Protein AF-A0A382RG30-F1 (afdb_monomer)

Foldseek 3Di:
DDPDPDDDDDPVVVCVVVVVVVVVVVVVVVVVVQVVVPHDPDDCVPPPDDDDDDDDPDDDDVVVVVVVD

InterPro domains:
  IPR022646 Protein-export membrane protein SecD/SecF/SecDF, conserved site [PF07549] (34-59)

Mean predicted aligned error: 9.05 Å

Radius of gyration: 24.82 Å; Cα contacts (8 Å, |Δi|>4): 8; chains: 1; bounding box: 61×30×48 Å

pLDDT: mean 88.42, std 9.72, range [43.34, 98.38]

Structure (mmCIF, N/CA/C/O backbone):
data_AF-A0A382RG30-F1
#
_entry.id   AF-A0A382RG30-F1
#
loop_
_atom_site.group_PDB
_atom_site.id
_atom_site.type_symbol
_atom_site.label_atom_id
_atom_site.label_alt_id
_atom_site.label_comp_id
_atom_site.label_asym_id
_atom_site.label_entity_id
_atom_site.label_seq_id
_atom_site.pdbx_PDB_ins_code
_atom_site.Cartn_x
_atom_site.Cartn_y
_atom_site.Cartn_z
_atom_site.occupancy
_atom_site.B_iso_or_equiv
_atom_site.auth_seq_id
_atom_site.auth_comp_id
_atom_site.auth_asym_id
_atom_site.auth_atom_id
_atom_site.pdbx_PDB_model_num
ATOM 1 N N . MET A 1 1 ? 40.902 -22.917 -13.663 1.00 43.34 1 MET A N 1
ATOM 2 C CA . MET A 1 1 ? 39.461 -22.867 -13.335 1.00 43.34 1 MET A CA 1
ATOM 3 C C . MET A 1 1 ? 38.861 -21.639 -14.003 1.00 43.34 1 MET A C 1
ATOM 5 O O . MET A 1 1 ? 39.243 -20.536 -13.646 1.00 43.34 1 MET A O 1
ATOM 9 N N . GLN A 1 2 ? 37.981 -21.808 -14.990 1.00 65.12 2 GLN A N 1
ATOM 10 C CA . GLN A 1 2 ? 37.154 -20.724 -15.534 1.00 65.12 2 GLN A CA 1
ATOM 11 C C . GLN A 1 2 ? 35.720 -21.248 -15.589 1.00 65.12 2 GLN A C 1
ATOM 13 O O . GLN A 1 2 ? 35.377 -22.041 -16.460 1.00 65.12 2 GLN A O 1
ATOM 18 N N . ILE A 1 3 ? 34.930 -20.888 -14.575 1.00 67.75 3 ILE A N 1
ATOM 19 C CA . ILE A 1 3 ? 33.600 -21.464 -14.311 1.00 67.75 3 ILE A CA 1
ATOM 20 C C . ILE A 1 3 ? 32.522 -20.874 -15.243 1.00 67.75 3 ILE A C 1
ATOM 22 O O . ILE A 1 3 ? 31.481 -21.490 -15.438 1.00 67.75 3 ILE A O 1
ATOM 26 N N . PHE A 1 4 ? 32.790 -19.756 -15.927 1.00 72.38 4 PHE A N 1
ATOM 27 C CA . PHE A 1 4 ? 31.857 -19.160 -16.887 1.00 72.38 4 PHE A CA 1
ATOM 28 C C . PHE A 1 4 ? 32.539 -18.932 -18.238 1.00 72.38 4 PHE A C 1
ATOM 30 O O . PHE A 1 4 ? 33.323 -18.006 -18.408 1.00 72.38 4 PHE A O 1
ATOM 37 N N . LYS A 1 5 ? 32.244 -19.806 -19.209 1.00 66.44 5 LYS A N 1
ATOM 38 C CA . LYS A 1 5 ? 32.770 -19.746 -20.588 1.00 66.44 5 LYS A CA 1
ATOM 39 C C . LYS A 1 5 ? 31.945 -18.840 -21.517 1.00 66.44 5 LYS A C 1
ATOM 41 O O . LYS A 1 5 ? 32.328 -18.629 -22.661 1.00 66.44 5 LYS A O 1
ATOM 46 N N . ARG A 1 6 ? 30.795 -18.344 -21.049 1.00 68.69 6 ARG A N 1
ATOM 47 C CA . ARG A 1 6 ? 29.852 -17.521 -21.815 1.00 68.69 6 ARG A CA 1
ATOM 48 C C . ARG A 1 6 ? 29.382 -16.370 -20.931 1.00 68.69 6 ARG A C 1
ATOM 50 O O . ARG A 1 6 ? 28.737 -16.611 -19.915 1.00 68.69 6 ARG A O 1
ATOM 57 N N . VAL A 1 7 ? 29.731 -15.143 -21.304 1.00 73.50 7 VAL A N 1
ATOM 58 C CA . VAL A 1 7 ? 29.178 -13.935 -20.686 1.00 73.50 7 VAL A CA 1
ATOM 59 C C . VAL A 1 7 ? 27.860 -13.659 -21.396 1.00 73.50 7 VAL A C 1
ATOM 61 O O . VAL A 1 7 ? 27.838 -13.408 -22.597 1.00 73.50 7 VAL A O 1
ATOM 64 N N . THR A 1 8 ? 26.748 -13.821 -20.688 1.00 77.19 8 THR A N 1
ATOM 65 C CA . THR A 1 8 ? 25.420 -13.541 -21.240 1.00 77.19 8 THR A CA 1
ATOM 66 C C . THR A 1 8 ? 25.195 -12.034 -21.209 1.00 77.19 8 THR A C 1
ATOM 68 O O . THR A 1 8 ? 25.065 -11.455 -20.133 1.00 77.19 8 THR A O 1
ATOM 71 N N . GLU A 1 9 ? 25.158 -11.398 -22.376 1.00 79.56 9 GLU A N 1
ATOM 72 C CA . GLU A 1 9 ? 24.892 -9.966 -22.501 1.00 79.56 9 GLU A CA 1
ATOM 73 C C . GLU A 1 9 ? 23.390 -9.736 -22.683 1.00 79.56 9 GLU A C 1
ATOM 75 O O . GLU A 1 9 ? 22.814 -9.998 -23.739 1.00 79.56 9 GLU A O 1
ATOM 80 N N . PHE A 1 10 ? 22.732 -9.277 -21.619 1.00 85.31 10 PHE A N 1
ATOM 81 C CA . PHE A 1 10 ? 21.346 -8.831 -21.677 1.00 85.31 10 PHE A CA 1
ATOM 82 C C . PHE A 1 10 ? 21.309 -7.309 -21.739 1.00 85.31 10 PHE A C 1
ATOM 84 O O . PHE A 1 10 ? 21.767 -6.630 -20.820 1.00 85.31 10 PHE A O 1
ATOM 91 N N . ASP A 1 11 ? 20.698 -6.768 -22.790 1.00 87.94 11 ASP A N 1
ATOM 92 C CA . ASP A 1 11 ? 20.467 -5.331 -22.890 1.00 87.94 11 ASP A CA 1
ATOM 93 C C . ASP A 1 11 ? 19.239 -4.920 -22.062 1.00 87.94 11 ASP A C 1
ATOM 95 O O . ASP A 1 11 ? 18.101 -4.824 -22.536 1.00 87.94 11 ASP A O 1
ATOM 99 N N . PHE A 1 12 ? 19.472 -4.717 -20.767 1.00 87.94 12 PHE A N 1
ATOM 100 C CA . PHE A 1 12 ? 18.473 -4.176 -19.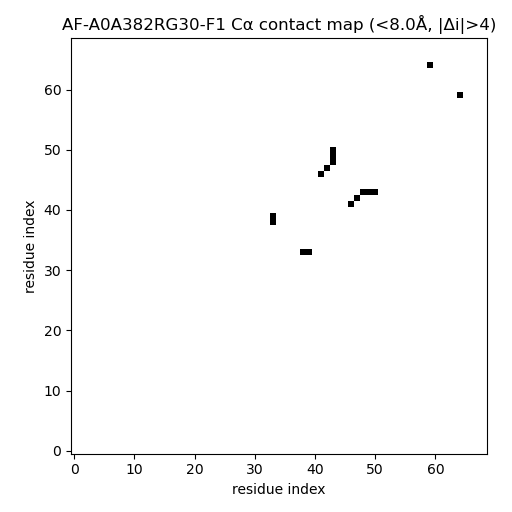849 1.00 87.94 12 PHE A CA 1
ATOM 101 C C . PHE A 1 12 ? 18.154 -2.710 -20.145 1.00 87.94 12 PHE A C 1
ATOM 103 O O . PHE A 1 12 ? 17.053 -2.241 -19.845 1.00 87.94 12 PHE A O 1
ATOM 110 N N . MET A 1 13 ? 19.096 -1.980 -20.741 1.00 92.00 13 MET A N 1
ATOM 111 C CA . MET A 1 13 ? 18.976 -0.542 -20.915 1.00 92.00 13 MET A CA 1
ATOM 112 C C . MET A 1 13 ? 18.029 -0.195 -22.063 1.00 92.00 13 MET A C 1
ATOM 114 O O . MET A 1 13 ? 17.192 0.693 -21.902 1.00 92.00 13 MET A O 1
ATOM 118 N N . ALA A 1 14 ? 18.031 -0.980 -23.141 1.00 89.81 14 ALA A N 1
ATOM 119 C CA . ALA A 1 14 ? 17.023 -0.898 -24.197 1.00 89.81 14 ALA A CA 1
ATOM 120 C C . ALA A 1 14 ? 15.601 -1.195 -23.686 1.00 89.81 14 ALA A C 1
ATOM 122 O O . ALA A 1 14 ? 14.628 -0.592 -24.141 1.00 89.81 14 ALA A O 1
ATOM 123 N N . LYS A 1 15 ? 15.453 -2.094 -22.703 1.00 92.56 15 LYS A N 1
ATOM 124 C CA . LYS A 1 15 ? 14.141 -2.495 -22.157 1.00 92.56 15 LYS A CA 1
ATOM 125 C C . LYS A 1 15 ? 13.626 -1.586 -21.042 1.00 92.56 15 LYS A C 1
ATOM 127 O O . LYS A 1 15 ? 12.445 -1.678 -20.693 1.00 92.56 15 LYS A O 1
ATOM 132 N N . ARG A 1 16 ? 14.463 -0.687 -20.510 1.00 93.94 16 ARG A N 1
ATOM 133 C CA . ARG A 1 16 ? 14.136 0.149 -19.345 1.00 93.94 16 ARG A CA 1
ATOM 134 C C . ARG A 1 16 ? 12.831 0.918 -19.536 1.00 93.94 16 ARG A C 1
ATOM 136 O O . ARG A 1 16 ? 11.978 0.896 -18.667 1.00 93.94 16 ARG A O 1
ATOM 143 N N . THR A 1 17 ? 12.632 1.529 -20.703 1.00 92.50 17 THR A N 1
ATOM 144 C CA . THR A 1 17 ? 11.493 2.422 -20.951 1.00 92.50 17 THR A CA 1
ATOM 145 C C . THR A 1 17 ? 10.183 1.642 -21.014 1.00 92.50 17 THR A C 1
ATOM 147 O O . THR A 1 17 ? 9.146 2.119 -20.558 1.00 92.50 17 THR 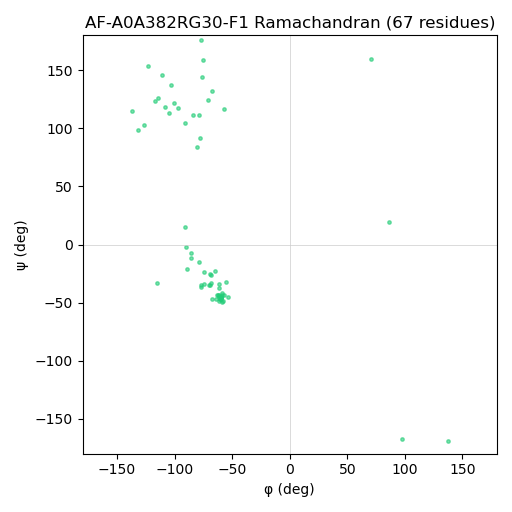A O 1
ATOM 150 N N . MET A 1 18 ? 10.211 0.419 -21.549 1.00 95.12 18 MET A N 1
ATOM 151 C CA . MET A 1 18 ? 9.051 -0.470 -21.528 1.00 95.12 18 MET A CA 1
ATOM 152 C C . MET A 1 18 ? 8.733 -0.920 -20.099 1.00 95.12 18 MET A C 1
ATOM 154 O O . MET A 1 18 ? 7.581 -0.818 -19.684 1.00 95.12 18 MET A O 1
ATOM 158 N N . ALA A 1 19 ? 9.748 -1.349 -19.344 1.00 95.69 19 ALA A N 1
ATOM 159 C CA . ALA A 1 19 ? 9.587 -1.770 -17.955 1.00 95.69 19 ALA A CA 1
ATOM 160 C C . ALA A 1 19 ? 9.067 -0.627 -17.069 1.00 95.69 19 ALA A C 1
ATOM 162 O O . ALA A 1 19 ? 8.102 -0.817 -16.339 1.00 95.69 19 ALA A O 1
ATOM 163 N N . THR A 1 20 ? 9.625 0.582 -17.193 1.00 96.44 20 THR A N 1
ATOM 164 C CA . THR A 1 20 ? 9.173 1.764 -16.447 1.00 96.44 20 THR A CA 1
ATOM 165 C C . THR A 1 20 ? 7.717 2.094 -16.753 1.00 96.44 20 THR A C 1
ATOM 167 O O . THR A 1 20 ? 6.945 2.300 -15.823 1.00 96.44 20 THR A O 1
ATOM 170 N N . ARG A 1 21 ? 7.302 2.094 -18.029 1.00 97.44 21 ARG A N 1
ATOM 171 C CA . ARG A 1 21 ? 5.899 2.360 -18.394 1.00 97.44 21 ARG A CA 1
ATOM 172 C C . ARG A 1 21 ? 4.946 1.319 -17.813 1.00 97.44 21 ARG A C 1
ATOM 174 O O . ARG A 1 21 ? 3.904 1.695 -17.286 1.00 97.44 21 ARG A O 1
ATOM 181 N N . LEU A 1 22 ? 5.310 0.038 -17.881 1.00 97.94 22 LEU A N 1
ATOM 182 C CA . LEU A 1 22 ? 4.513 -1.041 -17.299 1.00 97.94 22 LEU A CA 1
ATOM 183 C C . LEU A 1 22 ? 4.375 -0.871 -15.780 1.00 97.94 22 LEU A C 1
ATOM 185 O O . LEU A 1 22 ? 3.261 -0.901 -15.263 1.00 97.94 22 LEU A O 1
ATOM 189 N N . SER A 1 23 ? 5.484 -0.623 -15.080 1.00 97.69 23 SER A N 1
ATOM 190 C CA . SER A 1 23 ? 5.482 -0.388 -13.634 1.00 97.69 23 SER A CA 1
ATOM 191 C C . SER A 1 23 ? 4.631 0.821 -13.254 1.00 97.69 23 SER A C 1
ATOM 193 O O . SER A 1 23 ? 3.810 0.722 -12.347 1.00 97.69 23 SER A O 1
ATOM 195 N N . CYS A 1 24 ? 4.763 1.942 -13.971 1.00 98.25 24 CYS A N 1
ATOM 196 C CA . CYS A 1 24 ? 3.919 3.117 -13.757 1.00 98.25 24 CYS A CA 1
ATOM 197 C C . CYS A 1 24 ? 2.434 2.792 -13.954 1.00 98.25 24 CYS A C 1
ATOM 199 O O . CYS A 1 24 ? 1.618 3.215 -13.142 1.00 98.25 24 CYS A O 1
ATOM 201 N N . GLY A 1 25 ? 2.081 2.012 -14.980 1.00 98.38 25 GLY A N 1
ATOM 202 C CA . GLY A 1 25 ? 0.704 1.569 -15.205 1.00 98.38 25 GLY A CA 1
ATOM 203 C C . GLY A 1 25 ? 0.146 0.765 -14.029 1.00 98.38 25 GLY A C 1
ATOM 204 O O . GLY A 1 25 ? -0.939 1.067 -13.540 1.00 98.38 25 GLY A O 1
ATOM 205 N N . ILE A 1 26 ? 0.909 -0.204 -13.519 1.00 98.25 26 ILE A N 1
ATOM 206 C CA . ILE A 1 26 ? 0.508 -1.021 -12.361 1.00 98.25 26 ILE A CA 1
ATOM 207 C C . ILE A 1 26 ? 0.350 -0.156 -11.103 1.00 98.25 26 ILE A C 1
ATOM 209 O O . ILE A 1 26 ? -0.638 -0.294 -10.384 1.00 98.25 26 ILE A O 1
ATOM 213 N N . ILE A 1 27 ? 1.286 0.766 -10.855 1.00 98.31 27 ILE A N 1
ATOM 214 C CA . ILE A 1 27 ? 1.216 1.697 -9.720 1.00 98.31 27 ILE A CA 1
ATOM 215 C C . ILE A 1 27 ? -0.047 2.560 -9.811 1.00 98.31 27 ILE A C 1
ATOM 217 O O . ILE A 1 27 ? -0.766 2.690 -8.823 1.00 98.31 27 ILE A O 1
ATOM 221 N N . LEU A 1 28 ? -0.355 3.108 -10.991 1.00 98.31 28 LEU A N 1
ATOM 222 C CA . LEU A 1 28 ? -1.558 3.915 -11.203 1.00 98.31 28 LEU A CA 1
ATOM 223 C C . LEU A 1 28 ? -2.834 3.110 -10.952 1.00 98.31 28 LEU A C 1
ATOM 225 O O . LEU A 1 28 ? -3.723 3.601 -10.263 1.00 98.31 28 LEU A O 1
ATOM 229 N N . ILE A 1 29 ? -2.910 1.870 -11.441 1.00 98.19 29 ILE A N 1
ATOM 230 C CA . ILE A 1 29 ? -4.042 0.973 -11.167 1.00 98.19 29 ILE A CA 1
ATOM 231 C C . ILE A 1 29 ? -4.192 0.739 -9.658 1.00 98.19 29 ILE A C 1
ATOM 233 O O . ILE A 1 29 ? -5.303 0.814 -9.138 1.00 98.19 29 ILE A O 1
ATOM 237 N N . GLY A 1 30 ? -3.088 0.514 -8.940 1.00 97.19 30 GLY A N 1
ATOM 238 C CA . GLY A 1 30 ? -3.097 0.362 -7.484 1.00 97.19 30 GLY A CA 1
ATOM 239 C C . GLY A 1 30 ? -3.623 1.605 -6.760 1.00 97.19 30 GLY A C 1
ATOM 240 O O . GLY A 1 30 ? -4.500 1.491 -5.907 1.00 97.19 30 GLY A O 1
ATOM 241 N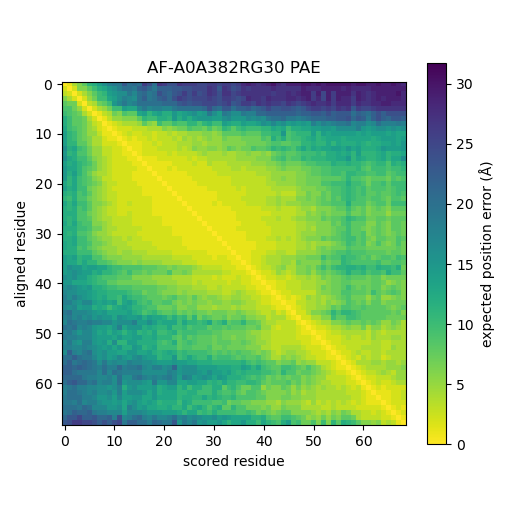 N . ILE A 1 31 ? -3.151 2.796 -7.141 1.00 97.50 31 ILE A N 1
ATOM 242 C CA . ILE A 1 31 ? -3.615 4.075 -6.575 1.00 97.50 31 ILE A CA 1
AT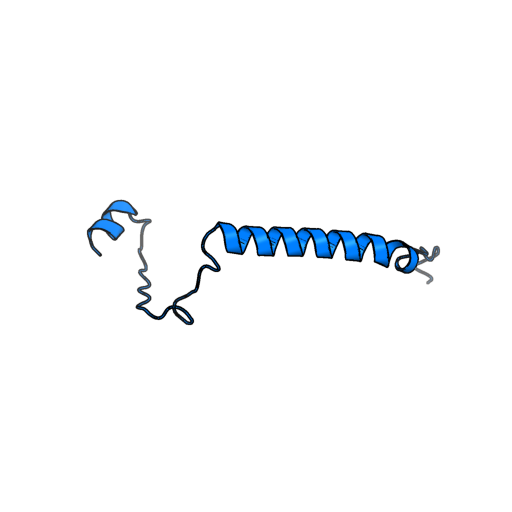OM 243 C C . ILE A 1 31 ? -5.112 4.272 -6.835 1.00 97.50 31 ILE A C 1
ATOM 245 O O . ILE A 1 31 ? -5.861 4.592 -5.915 1.00 97.50 31 ILE A O 1
ATOM 249 N N . ILE A 1 32 ? -5.558 4.037 -8.070 1.00 97.56 32 ILE A N 1
ATOM 250 C CA . ILE A 1 32 ? -6.971 4.115 -8.453 1.00 97.56 32 ILE A CA 1
ATOM 251 C C . ILE A 1 32 ? -7.797 3.156 -7.588 1.00 97.56 32 ILE A C 1
ATOM 253 O O . ILE A 1 32 ? -8.790 3.567 -6.993 1.00 97.56 32 ILE A O 1
ATOM 257 N N . SER A 1 33 ? -7.358 1.904 -7.447 1.00 97.00 33 SER A N 1
ATOM 258 C CA . SER A 1 33 ? -8.037 0.910 -6.615 1.00 97.00 33 SER A CA 1
ATOM 259 C C . SER A 1 33 ? -8.182 1.371 -5.166 1.00 97.00 33 SER A C 1
ATOM 261 O O . SER A 1 33 ? -9.260 1.218 -4.597 1.00 97.00 33 SER A O 1
ATOM 263 N N . ILE A 1 34 ? -7.134 1.953 -4.575 1.00 96.88 34 ILE A N 1
ATOM 264 C CA . ILE A 1 34 ? -7.172 2.483 -3.204 1.00 96.88 34 ILE A CA 1
ATOM 265 C C . ILE A 1 34 ? -8.247 3.566 -3.077 1.00 96.88 34 ILE A C 1
ATOM 267 O O . ILE A 1 34 ? -9.039 3.532 -2.140 1.00 96.88 34 ILE A O 1
ATOM 271 N N . ILE A 1 35 ? -8.320 4.499 -4.029 1.00 96.06 35 ILE A N 1
ATOM 272 C CA . ILE A 1 35 ? -9.303 5.590 -4.001 1.00 96.06 35 ILE A CA 1
ATOM 273 C C . ILE A 1 35 ? -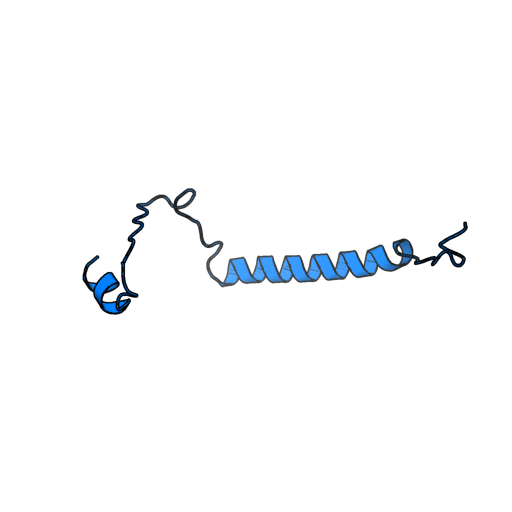10.734 5.042 -4.108 1.00 96.06 35 ILE A C 1
ATOM 275 O O . ILE A 1 35 ? -11.593 5.415 -3.311 1.00 96.06 35 ILE A O 1
ATOM 279 N N . PHE A 1 36 ? -10.993 4.122 -5.043 1.00 96.25 36 PHE A N 1
ATOM 280 C CA . PHE A 1 36 ? -12.335 3.564 -5.256 1.00 96.25 36 PHE A CA 1
ATOM 281 C C . PHE A 1 36 ? -12.827 2.663 -4.111 1.00 96.25 36 PHE A C 1
ATOM 283 O O . PHE A 1 36 ? -14.034 2.558 -3.912 1.00 96.25 36 PHE A O 1
ATOM 290 N N . HIS A 1 37 ? -11.929 2.045 -3.338 1.00 94.50 37 HIS A N 1
ATOM 291 C CA . HIS A 1 37 ? -12.288 1.187 -2.198 1.00 94.50 37 HIS A CA 1
ATOM 292 C C . HIS A 1 37 ? -12.381 1.940 -0.858 1.00 94.50 37 HIS A C 1
ATO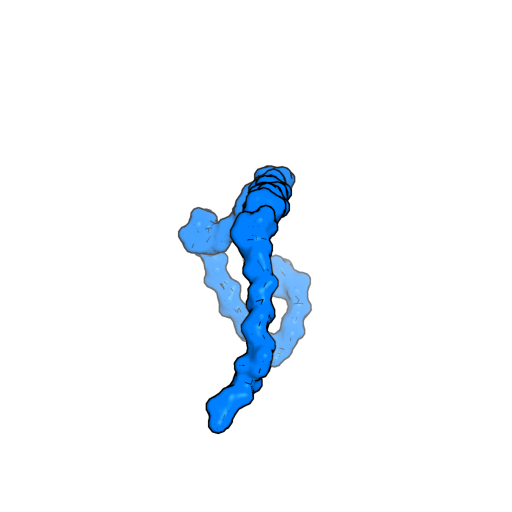M 294 O O . HIS A 1 37 ? -12.417 1.311 0.198 1.00 94.50 37 HIS A O 1
ATOM 300 N N . GLY A 1 38 ? -12.438 3.276 -0.879 1.00 90.75 38 GLY A N 1
ATOM 301 C CA . GLY A 1 38 ? -12.596 4.086 0.334 1.00 90.75 38 GLY A CA 1
ATOM 302 C C . GLY A 1 38 ? -11.287 4.417 1.056 1.00 90.75 38 GLY A C 1
ATOM 303 O O . GLY A 1 38 ? -11.315 4.793 2.225 1.00 90.75 38 GLY A O 1
ATOM 304 N N . GLY A 1 39 ? -10.146 4.315 0.371 1.00 91.31 39 GLY A N 1
ATOM 305 C CA . GLY A 1 39 ? -8.833 4.688 0.891 1.00 91.31 39 GLY A CA 1
ATOM 306 C C . GLY A 1 39 ? -8.020 3.517 1.444 1.00 91.31 39 GLY A C 1
ATOM 307 O O . GLY A 1 39 ? -8.301 2.342 1.205 1.00 91.31 39 GLY A O 1
ATOM 308 N N . LEU A 1 40 ? -6.940 3.850 2.155 1.00 92.19 40 LEU A N 1
ATOM 309 C CA . LEU A 1 40 ? -6.084 2.860 2.807 1.00 92.19 40 LEU A CA 1
ATOM 310 C C . LEU A 1 40 ? -6.750 2.331 4.081 1.00 92.19 40 LEU A C 1
ATOM 312 O O . LEU A 1 40 ? -7.379 3.072 4.832 1.00 92.19 40 LEU A O 1
ATOM 316 N N . ARG A 1 41 ? -6.550 1.041 4.363 1.00 89.56 41 ARG A N 1
ATOM 317 C CA . ARG A 1 41 ? -6.957 0.432 5.634 1.00 89.56 41 ARG A CA 1
ATOM 318 C C . ARG A 1 41 ? -5.941 0.809 6.707 1.00 89.56 41 ARG A C 1
ATOM 320 O O . ARG A 1 41 ? -4.917 0.145 6.855 1.00 89.56 41 ARG A O 1
ATOM 327 N N . TYR A 1 42 ? -6.207 1.901 7.409 1.00 89.94 42 TYR A N 1
ATOM 328 C CA . TYR A 1 42 ? -5.356 2.376 8.493 1.00 89.94 42 TYR A CA 1
ATOM 329 C C . TYR A 1 42 ? -5.384 1.406 9.681 1.00 89.94 42 TYR A C 1
ATOM 331 O O . TYR A 1 42 ? -6.447 0.966 10.113 1.00 89.94 42 TYR A O 1
ATOM 339 N N . GLY A 1 43 ? -4.200 1.067 10.196 1.00 88.12 43 GLY A N 1
ATOM 340 C CA . GLY A 1 43 ? -4.058 0.351 11.464 1.00 88.12 43 GLY A CA 1
ATOM 341 C C . GLY A 1 43 ? -4.277 1.274 12.666 1.00 88.12 43 GLY A C 1
ATOM 342 O O . GLY A 1 43 ? -4.422 2.488 12.506 1.00 88.12 43 GLY A O 1
ATOM 343 N N . ILE A 1 44 ? -4.246 0.705 13.875 1.00 88.44 44 ILE A N 1
ATOM 344 C CA . ILE A 1 44 ? -4.455 1.450 15.130 1.00 88.44 44 ILE A CA 1
ATOM 345 C C . ILE A 1 44 ? -3.488 2.631 15.294 1.00 88.44 44 ILE A C 1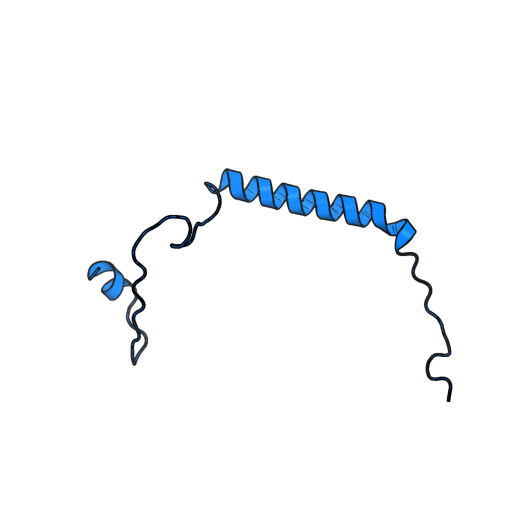
ATOM 347 O O . ILE A 1 44 ? -3.886 3.664 15.824 1.00 88.44 44 ILE A O 1
ATOM 351 N N . ASP A 1 45 ? -2.264 2.510 14.770 1.00 90.75 45 ASP A N 1
ATOM 352 C CA . ASP A 1 45 ? -1.224 3.541 14.867 1.00 90.75 45 ASP A CA 1
ATOM 353 C C . ASP A 1 45 ? -1.602 4.827 14.116 1.00 90.75 45 ASP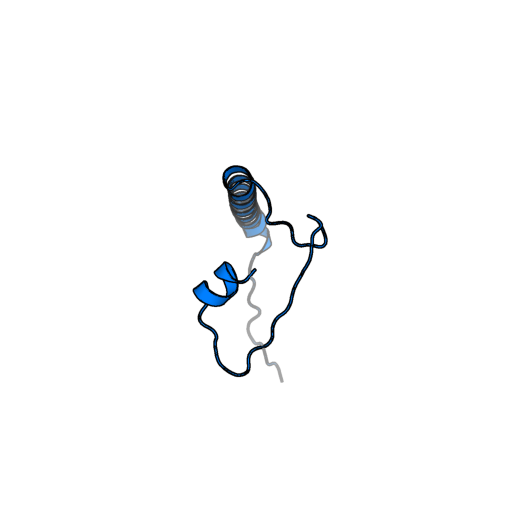 A C 1
ATOM 355 O O . ASP A 1 45 ? -1.092 5.902 14.423 1.00 90.75 45 ASP A O 1
ATOM 359 N N . PHE A 1 46 ? -2.506 4.726 13.135 1.00 89.25 46 PHE A N 1
ATOM 360 C CA . PHE A 1 46 ? -2.921 5.838 12.277 1.00 89.25 46 PHE A CA 1
ATOM 361 C C . PHE A 1 46 ? -4.395 6.221 12.455 1.00 89.25 46 PHE A C 1
ATOM 363 O O . PHE A 1 46 ? -4.735 7.391 12.307 1.00 89.25 46 PHE A O 1
ATOM 370 N N . ALA A 1 47 ? -5.272 5.258 12.753 1.00 87.69 47 ALA A N 1
ATOM 371 C CA . ALA A 1 47 ? -6.703 5.497 12.952 1.00 87.69 47 ALA A CA 1
ATOM 372 C C . ALA A 1 47 ? -7.064 5.836 14.4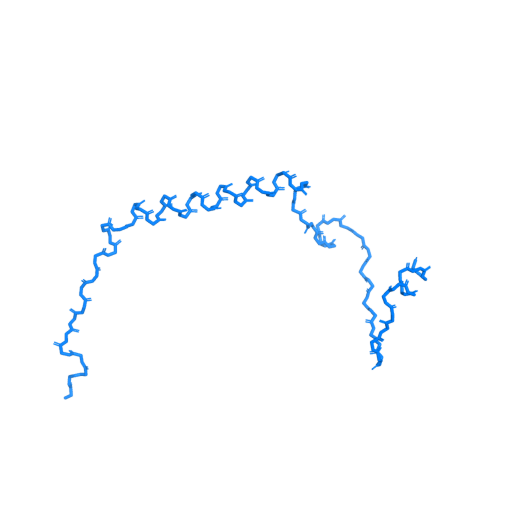09 1.00 87.69 47 ALA A C 1
ATOM 374 O O . ALA A 1 47 ? -8.119 6.416 14.659 1.00 87.69 47 ALA A O 1
ATOM 375 N N . GLY A 1 48 ? -6.202 5.474 15.365 1.00 81.81 48 GLY A N 1
ATOM 376 C CA . GLY A 1 48 ? -6.557 5.437 16.779 1.00 81.81 48 GLY A CA 1
ATOM 377 C C . GLY A 1 48 ? -7.531 4.297 17.095 1.00 81.81 48 GLY A C 1
ATOM 378 O O . GLY A 1 48 ? -8.201 3.750 16.219 1.00 81.81 48 GLY A O 1
ATOM 379 N N . GLY A 1 49 ? -7.591 3.899 18.363 1.00 86.06 49 GLY A N 1
ATOM 380 C CA . GLY A 1 49 ? -8.489 2.843 18.832 1.00 86.06 49 GLY A CA 1
ATOM 381 C C . GLY A 1 49 ? -7.819 1.888 19.810 1.00 86.06 49 GLY A C 1
ATOM 382 O O . GLY A 1 49 ? -6.717 2.137 20.299 1.00 86.06 49 GLY A O 1
ATOM 383 N N . THR A 1 50 ? -8.502 0.785 20.100 1.00 86.69 50 THR A N 1
ATOM 384 C CA . THR A 1 50 ? -8.044 -0.234 21.047 1.00 86.69 50 THR A CA 1
ATOM 385 C C . THR A 1 50 ? -7.769 -1.535 20.304 1.00 86.69 50 THR A C 1
ATOM 387 O O . THR A 1 50 ? -8.637 -2.052 19.606 1.00 86.69 50 THR A O 1
ATOM 390 N N . LEU A 1 51 ? -6.559 -2.076 20.463 1.00 86.44 51 LEU A N 1
ATOM 391 C CA . LEU A 1 51 ? -6.207 -3.410 19.986 1.00 86.44 51 LEU A CA 1
ATOM 392 C C . LEU A 1 51 ? -6.331 -4.400 21.140 1.00 86.44 51 LEU A C 1
ATOM 394 O O . LEU A 1 51 ? -5.602 -4.299 22.124 1.00 86.44 51 LEU A O 1
ATOM 398 N N . VAL A 1 52 ? -7.229 -5.371 20.997 1.00 87.25 52 VAL A N 1
ATOM 399 C CA . VAL A 1 52 ? -7.370 -6.483 21.940 1.00 87.25 52 VAL A CA 1
ATOM 400 C C . VAL A 1 52 ? -6.852 -7.745 21.264 1.00 87.25 52 VAL A C 1
ATOM 402 O O . VAL A 1 52 ? -7.375 -8.168 20.236 1.00 87.25 52 VAL A O 1
ATOM 405 N N . GLN A 1 53 ? -5.804 -8.340 21.831 1.00 87.00 53 GLN A N 1
ATOM 406 C CA . GLN A 1 53 ? -5.239 -9.594 21.345 1.00 87.00 53 GLN A CA 1
ATOM 407 C C . GLN A 1 53 ? -5.654 -10.730 22.278 1.00 87.00 53 GLN A C 1
ATOM 409 O O . GLN A 1 53 ? -5.236 -10.781 23.433 1.00 87.00 53 GLN A O 1
ATOM 414 N N . LEU A 1 54 ? -6.479 -11.643 21.770 1.00 87.88 54 LEU A N 1
ATOM 415 C CA . LEU A 1 54 ? -6.967 -12.803 22.510 1.00 87.88 54 LEU A CA 1
ATOM 416 C C . LEU A 1 54 ? -6.216 -14.056 22.059 1.00 87.88 54 LEU A C 1
ATOM 418 O O . LEU A 1 54 ? -5.990 -14.262 20.865 1.00 87.88 54 LEU A O 1
ATOM 422 N N . LYS A 1 55 ? -5.829 -14.899 23.016 1.00 89.94 55 LYS A N 1
ATOM 423 C CA . LYS A 1 55 ? -5.197 -16.195 22.761 1.00 89.94 55 LYS A CA 1
ATOM 424 C C . LYS A 1 55 ? -6.108 -17.293 23.289 1.00 89.94 55 LYS A C 1
ATOM 426 O O . LYS A 1 55 ? -6.423 -17.305 24.473 1.00 89.94 55 LYS A O 1
ATOM 431 N N . PHE A 1 56 ? -6.479 -18.218 22.412 1.00 90.50 56 PHE A N 1
ATOM 432 C CA . PHE A 1 56 ? -7.330 -19.357 22.737 1.00 90.50 56 PHE A CA 1
ATOM 433 C C . PHE A 1 56 ? -6.519 -20.652 22.660 1.00 90.50 56 PHE A C 1
ATOM 435 O O . PHE A 1 56 ? -5.611 -20.766 21.836 1.00 90.50 56 PHE A O 1
ATOM 442 N N . GLU A 1 57 ? -6.834 -21.621 23.519 1.00 91.00 57 GLU A N 1
ATOM 443 C CA . GLU A 1 57 ? -6.197 -22.946 23.482 1.00 91.00 57 GLU A CA 1
ATOM 444 C C . GLU A 1 57 ? -6.707 -23.800 22.315 1.00 91.00 57 GLU A C 1
ATOM 446 O O . GLU A 1 57 ? -5.937 -24.541 21.712 1.00 91.00 57 GLU A O 1
ATOM 451 N N . ASN A 1 58 ? -7.983 -23.642 21.954 1.00 89.94 58 ASN A N 1
ATOM 452 C CA . ASN A 1 58 ? -8.610 -24.262 20.789 1.00 89.94 58 ASN A CA 1
ATOM 453 C C . ASN A 1 58 ? -9.207 -23.174 19.882 1.00 89.94 58 ASN A C 1
ATOM 455 O O . ASN A 1 58 ? -9.558 -22.110 20.396 1.00 89.94 58 ASN A O 1
ATOM 459 N N . PRO A 1 59 ? -9.342 -23.407 18.561 1.00 89.12 59 PRO A N 1
ATOM 460 C CA . PRO A 1 59 ? -9.951 -22.435 17.655 1.00 89.12 59 PRO A CA 1
ATOM 461 C C . PRO A 1 59 ? -11.374 -22.075 18.118 1.00 89.12 59 PRO A C 1
ATOM 463 O O . PRO A 1 59 ? -12.220 -22.970 18.174 1.00 89.12 59 PRO A O 1
ATOM 466 N N . PRO A 1 60 ? -11.651 -20.808 18.481 1.00 87.44 60 PRO A N 1
ATOM 467 C CA . PRO A 1 60 ? -12.990 -20.398 18.880 1.00 87.44 60 PRO A CA 1
ATOM 468 C C . PRO A 1 60 ? -13.897 -20.262 17.652 1.00 87.44 60 PRO A C 1
ATOM 470 O O . PRO A 1 60 ? -13.427 -20.044 16.532 1.00 87.44 60 PRO A O 1
ATOM 473 N N . VAL A 1 61 ? -15.206 -20.328 17.879 1.00 91.19 61 VAL A N 1
ATOM 474 C CA . VAL A 1 61 ? -16.210 -19.907 16.896 1.00 91.19 61 VAL A CA 1
ATOM 475 C C . VAL A 1 61 ? -16.155 -18.378 16.804 1.00 91.19 61 VAL A C 1
ATOM 477 O O . VAL A 1 61 ? -16.220 -17.687 17.820 1.00 91.19 61 VAL A O 1
ATOM 480 N N . ILE A 1 62 ? -15.948 -17.837 15.600 1.00 89.94 62 ILE A N 1
ATOM 481 C CA . ILE A 1 62 ? -15.692 -16.397 15.406 1.00 89.94 62 ILE A CA 1
ATOM 482 C C . ILE A 1 62 ? -16.945 -15.576 15.729 1.00 89.94 62 ILE A C 1
ATOM 484 O O . ILE A 1 62 ? -16.831 -14.455 16.220 1.00 89.94 62 ILE A O 1
ATOM 488 N N . GLU A 1 63 ? -18.123 -16.131 15.462 1.00 89.94 63 GLU A N 1
ATOM 489 C CA . GLU A 1 63 ? -19.424 -15.531 15.744 1.00 89.94 63 GLU A CA 1
ATOM 490 C C . GLU A 1 63 ? -19.580 -15.239 17.243 1.00 89.94 63 GLU A C 1
ATOM 492 O O . GLU A 1 63 ? -19.817 -14.092 17.610 1.00 89.94 63 GLU A O 1
ATOM 497 N N . ASP A 1 64 ? -19.299 -16.222 18.103 1.00 88.06 64 ASP A N 1
ATOM 498 C CA . ASP A 1 64 ? -19.398 -16.077 19.563 1.00 88.06 64 ASP A CA 1
ATOM 499 C C . ASP A 1 64 ? -18.452 -14.994 20.106 1.00 88.06 64 ASP A C 1
ATOM 501 O O . ASP A 1 64 ? -18.793 -14.244 21.021 1.00 88.06 64 ASP A O 1
ATOM 505 N N . VAL A 1 65 ? -17.250 -14.883 19.526 1.00 88.50 65 VAL A N 1
ATOM 506 C CA . VAL A 1 65 ? -16.277 -13.846 19.905 1.00 88.50 65 VAL A CA 1
ATOM 507 C C . VAL A 1 65 ? -16.759 -12.458 19.483 1.00 88.50 65 VAL A C 1
ATOM 509 O O . VAL A 1 65 ? -16.485 -11.490 20.184 1.00 88.50 65 VAL A O 1
ATOM 512 N N . ARG A 1 66 ? -17.461 -12.334 18.352 1.00 87.00 66 ARG A N 1
ATOM 513 C CA . ARG A 1 66 ? -17.975 -11.047 17.858 1.00 87.00 66 ARG A CA 1
ATOM 514 C C . ARG A 1 66 ? -19.220 -10.580 18.602 1.00 87.00 66 ARG A C 1
ATOM 516 O O . ARG A 1 66 ? -19.353 -9.378 18.781 1.00 87.00 66 ARG A O 1
ATOM 523 N N . ASP A 1 67 ? -20.089 -11.496 19.019 1.00 90.19 67 ASP A N 1
ATOM 524 C CA . ASP A 1 67 ? -21.307 -11.167 19.771 1.00 90.19 67 ASP A CA 1
ATOM 525 C C . ASP A 1 67 ? -21.009 -10.799 21.236 1.00 90.19 67 ASP A C 1
ATOM 527 O O . ASP A 1 67 ? -21.796 -10.103 21.877 1.00 90.19 67 ASP A O 1
ATOM 531 N N . GLY A 1 68 ? -19.874 -11.261 21.773 1.00 82.12 68 GLY A N 1
ATOM 532 C CA . GLY A 1 68 ? -19.431 -10.977 23.141 1.00 82.12 68 GLY A CA 1
ATOM 533 C C . GLY A 1 68 ? -18.556 -9.728 23.322 1.00 82.12 68 GLY A C 1
ATOM 534 O O . GLY A 1 68 ? -18.157 -9.456 24.457 1.00 82.12 68 GLY A O 1
ATOM 535 N N . LEU A 1 69 ? -18.222 -9.009 22.243 1.00 76.12 69 LEU A N 1
ATOM 536 C CA . LEU A 1 69 ? -17.427 -7.767 22.241 1.00 76.12 69 LEU A CA 1
ATOM 537 C C . LEU A 1 69 ? -18.326 -6.531 22.131 1.00 76.12 69 LEU A C 1
ATOM 539 O O . LEU A 1 69 ? -18.019 -5.541 22.833 1.00 76.12 69 LEU A O 1
#

Secondary structure (DSSP, 8-state):
--S-S------HHHHHHHHHHHHHHHHHHHHHHHHHTTS----HHHH---------SSPPPHHHHHHT-

Organism: NCBI:txid408172

Sequence (69 aa):
MQIFKRVTEFDFMAKRTMATRLSCGIILIGIISIIFHGGLRYGIDFAGGTLVQLKFENPPVIEDVRDGL

Solvent-accessible surface area (backbone atoms only — not comparable to full-atom values): 4756 Å² total; per-residue (Å²): 141,76,95,70,93,68,86,83,86,74,73,58,72,83,44,41,66,59,52,50,52,53,52,52,50,53,51,51,52,52,55,51,49,32,58,78,69,77,43,79,89,68,52,57,95,75,64,58,79,84,88,83,88,84,87,70,97,59,90,73,64,67,66,64,58,61,76,74,107